Protein AF-A0A7G5XCV1-F1 (afdb_monomer)

Secondary structure (DSSP, 8-state):
-HHHHHHHHHHHHHHHHHT-GGGGGGTB-HHHHHHHHHHHHHHHHTT---TTEEEEEEEEEEEEEE---TTPPPEEEEEEEEEEEETT-----TTTTEEEEEEEEEEETTEEEEEEEE-

Solvent-accessible surface area (backbone atoms only — not comparable to full-atom values): 6673 Å² total; per-residue (Å²): 108,71,68,56,51,53,52,49,51,45,52,50,54,41,21,53,26,57,70,50,56,78,77,42,71,86,44,32,35,73,70,30,48,57,51,51,49,54,50,42,53,54,38,56,77,68,68,67,62,41,71,56,43,41,73,43,78,77,43,76,43,80,75,48,76,44,73,66,56,92,94,42,62,37,34,38,31,30,43,39,30,33,30,51,42,52,70,91,60,84,74,81,64,74,77,59,58,55,48,58,34,48,33,33,35,37,45,57,89,96,42,74,25,42,46,44,80,42,117

Radius of gyration: 14.82 Å; Cα contacts (8 Å, |Δi|>4): 199; chains: 1; bounding box: 38×34×37 Å

Foldseek 3Di:
DQVLVVVLVQVLVLCLLQVNLVVQPVAADPQASVVSNVVSVVCVVVVNRHNQKGWDWPDKAWPDWDPDDDPAFTKTKIKTKTAIDGHPDPDPPVPPGIDIWIWMWGDDPPDIHTYDIDD

Sequence (119 aa):
MIENSRILFYLVQKAMNTGKIESLKKHVTLSCYQELEKEMDSIKKKGLLNSNENPVITELAVISVCERKNNKPDMFKASIKGYLRKEGSTVLDNNQHRFSFNCSFVRQGDWWLLHEMKH

InterPro domains:
  IPR032710 NTF2-like domain superfamily [SSF54427] (6-117)

Structure (mmCIF, N/CA/C/O backbone):
data_AF-A0A7G5XCV1-F1
#
_entry.id   AF-A0A7G5XCV1-F1
#
loop_
_atom_site.group_PDB
_atom_site.id
_atom_site.type_symbol
_atom_site.label_atom_id
_atom_site.label_alt_id
_atom_site.label_comp_id
_atom_site.label_asym_id
_atom_site.label_entity_id
_atom_site.label_seq_id
_atom_site.pdbx_PDB_ins_code
_atom_site.Cartn_x
_atom_site.Cartn_y
_atom_site.Cartn_z
_atom_site.occupancy
_atom_site.B_iso_or_equiv
_atom_site.auth_seq_id
_atom_site.auth_comp_id
_atom_site.auth_asym_id
_atom_site.auth_atom_id
_atom_site.pdbx_PDB_model_num
ATOM 1 N N . MET A 1 1 ? 1.438 3.159 -14.352 1.00 78.25 1 MET A N 1
ATOM 2 C CA . MET A 1 1 ? 2.468 3.083 -13.290 1.00 78.25 1 MET A CA 1
ATOM 3 C C . MET A 1 1 ? 2.098 4.002 -12.131 1.00 78.25 1 MET A C 1
ATOM 5 O O . MET A 1 1 ? 1.635 3.473 -11.139 1.00 78.25 1 MET A O 1
ATOM 9 N N . ILE A 1 2 ? 2.180 5.333 -12.280 1.00 82.94 2 ILE A N 1
ATOM 10 C CA . ILE A 1 2 ? 1.887 6.315 -11.210 1.00 82.94 2 ILE A CA 1
ATOM 11 C C . ILE A 1 2 ? 0.484 6.167 -10.603 1.00 82.94 2 ILE A C 1
ATOM 13 O O . ILE A 1 2 ? 0.351 6.101 -9.384 1.00 82.94 2 ILE A O 1
ATOM 17 N N . GLU A 1 3 ? -0.552 6.072 -11.439 1.00 86.50 3 GLU A N 1
ATOM 18 C CA . GLU A 1 3 ? -1.926 5.962 -10.932 1.00 86.50 3 GLU A CA 1
ATOM 19 C C . GLU A 1 3 ? -2.152 4.640 -10.183 1.00 86.50 3 GLU A C 1
ATOM 21 O O . GLU A 1 3 ? -2.738 4.628 -9.106 1.00 86.50 3 GLU A O 1
ATOM 26 N N . ASN A 1 4 ? -1.564 3.535 -10.661 1.00 88.00 4 ASN A N 1
ATOM 27 C CA . ASN A 1 4 ? -1.585 2.267 -9.927 1.00 88.00 4 ASN A CA 1
ATOM 28 C C . ASN A 1 4 ? -0.885 2.393 -8.567 1.00 88.00 4 ASN A C 1
ATOM 30 O O . ASN A 1 4 ? -1.405 1.888 -7.581 1.00 88.00 4 ASN A O 1
ATOM 34 N N . SER A 1 5 ? 0.253 3.088 -8.483 1.00 87.69 5 SER A N 1
ATOM 35 C CA . SER A 1 5 ? 0.949 3.332 -7.210 1.00 87.69 5 SER A CA 1
ATOM 36 C C . SER A 1 5 ? 0.080 4.103 -6.223 1.00 87.69 5 SER A C 1
ATOM 38 O O . SER A 1 5 ? 0.046 3.771 -5.041 1.00 87.69 5 SER A O 1
ATOM 40 N N . ARG A 1 6 ? -0.640 5.116 -6.719 1.00 92.19 6 ARG A N 1
ATOM 41 C CA . ARG A 1 6 ? -1.580 5.915 -5.932 1.00 92.19 6 ARG A CA 1
ATOM 42 C C . ARG A 1 6 ? -2.706 5.045 -5.372 1.00 92.19 6 ARG A C 1
ATOM 44 O O . ARG A 1 6 ? -2.979 5.109 -4.177 1.00 92.19 6 ARG A O 1
ATOM 51 N N . ILE A 1 7 ? -3.307 4.205 -6.216 1.00 92.81 7 ILE A N 1
ATOM 52 C CA . ILE A 1 7 ? -4.370 3.269 -5.825 1.00 92.81 7 ILE A CA 1
ATOM 53 C C . ILE A 1 7 ? -3.853 2.253 -4.800 1.00 92.81 7 ILE A C 1
ATOM 55 O O . ILE A 1 7 ? -4.489 2.051 -3.770 1.00 92.81 7 ILE A O 1
ATOM 59 N N . LEU A 1 8 ? -2.691 1.639 -5.042 1.00 93.88 8 LEU A N 1
ATOM 60 C CA . LEU A 1 8 ? -2.095 0.659 -4.128 1.00 93.88 8 LEU A CA 1
ATOM 61 C C . LEU A 1 8 ? -1.808 1.273 -2.757 1.00 93.88 8 LEU A C 1
ATOM 63 O O . LEU A 1 8 ? -2.195 0.699 -1.743 1.00 93.88 8 LEU A O 1
ATOM 67 N N . PHE A 1 9 ? -1.187 2.454 -2.723 1.00 93.31 9 PHE A N 1
ATOM 68 C CA . PHE A 1 9 ? -0.926 3.165 -1.475 1.00 93.31 9 PHE A CA 1
ATOM 69 C C . PHE A 1 9 ? -2.229 3.500 -0.736 1.00 93.31 9 PHE A C 1
ATOM 71 O O . PHE A 1 9 ? -2.339 3.251 0.463 1.00 93.31 9 PHE A O 1
ATOM 78 N N . TYR A 1 10 ? -3.242 4.007 -1.450 1.00 93.31 10 TYR A N 1
ATOM 79 C CA . TYR A 1 10 ? -4.558 4.285 -0.872 1.00 93.31 10 TYR A CA 1
ATOM 80 C C . TYR A 1 10 ? -5.177 3.031 -0.238 1.00 93.31 10 TYR A C 1
ATOM 82 O O . TYR A 1 10 ? -5.621 3.081 0.910 1.00 93.31 10 TYR A O 1
ATOM 90 N N . LEU A 1 11 ? -5.178 1.902 -0.957 1.00 93.38 11 LEU A N 1
ATOM 91 C CA . LEU A 1 11 ? -5.725 0.632 -0.472 1.00 93.38 11 LEU A CA 1
ATOM 92 C C . LEU A 1 11 ? -5.000 0.155 0.787 1.00 93.38 11 LEU A C 1
ATOM 94 O O . LEU A 1 11 ? -5.656 -0.221 1.757 1.00 93.38 11 LEU A O 1
ATOM 98 N N . VAL A 1 12 ? -3.665 0.213 0.786 1.00 93.38 12 VAL A N 1
ATOM 99 C CA . VAL A 1 12 ? -2.831 -0.167 1.934 1.00 93.38 12 VAL A CA 1
ATOM 100 C C . VAL A 1 12 ? -3.162 0.699 3.140 1.00 93.38 12 VAL A C 1
ATOM 102 O O . VAL A 1 12 ? -3.549 0.174 4.182 1.00 93.38 12 VAL A O 1
ATOM 105 N N . GLN A 1 13 ? -3.113 2.022 2.996 1.00 91.31 13 GLN A N 1
ATOM 106 C CA . GLN A 1 13 ? -3.356 2.927 4.113 1.00 91.31 13 GLN A CA 1
ATOM 107 C C . GLN A 1 13 ? -4.801 2.834 4.632 1.00 91.31 13 GLN A C 1
ATOM 109 O O . GLN A 1 13 ? -5.030 2.864 5.842 1.00 91.31 13 GLN A O 1
ATOM 114 N N . LYS A 1 14 ? -5.793 2.645 3.751 1.00 90.50 14 LYS A N 1
ATOM 115 C CA . LYS A 1 14 ? -7.187 2.434 4.169 1.00 90.50 14 LYS A CA 1
ATOM 116 C C . LYS A 1 14 ? -7.363 1.112 4.920 1.00 90.50 14 LYS A C 1
ATOM 118 O O . LYS A 1 14 ? -8.074 1.072 5.927 1.00 90.50 14 LYS A O 1
ATOM 123 N N . ALA A 1 15 ? -6.723 0.038 4.465 1.00 91.00 15 ALA A N 1
ATOM 124 C CA . ALA A 1 15 ? -6.752 -1.253 5.147 1.00 91.00 15 ALA A CA 1
ATOM 125 C C . ALA A 1 15 ? -6.080 -1.182 6.527 1.00 91.00 15 ALA A C 1
ATOM 127 O O . ALA A 1 15 ? -6.641 -1.704 7.489 1.00 91.00 15 ALA A O 1
ATOM 128 N N . MET A 1 16 ? -4.956 -0.467 6.647 1.00 89.12 16 MET A N 1
ATOM 129 C CA . MET A 1 16 ? -4.282 -0.211 7.926 1.00 89.12 16 MET A CA 1
ATOM 130 C C . MET A 1 16 ? -5.186 0.563 8.895 1.00 89.12 16 MET A C 1
ATOM 132 O O . MET A 1 16 ? -5.379 0.134 10.029 1.00 89.12 16 MET A O 1
ATOM 136 N N . ASN A 1 17 ? -5.829 1.640 8.430 1.00 86.19 17 ASN A N 1
ATOM 137 C CA . ASN A 1 17 ? -6.732 2.456 9.251 1.00 86.19 17 ASN A CA 1
ATOM 138 C C . ASN A 1 17 ? -7.991 1.695 9.711 1.00 8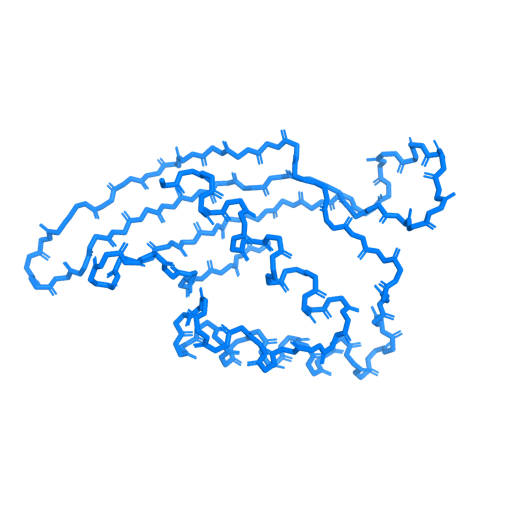6.19 17 ASN A C 1
ATOM 140 O O . ASN A 1 17 ? -8.522 1.959 10.788 1.00 86.19 17 ASN A O 1
ATOM 144 N N . THR A 1 18 ? -8.484 0.758 8.895 1.00 86.25 18 THR A N 1
ATOM 145 C CA . THR A 1 18 ? -9.704 -0.025 9.176 1.00 86.25 18 THR A CA 1
ATOM 146 C C . THR A 1 18 ? -9.431 -1.391 9.811 1.00 86.25 18 THR A C 1
ATOM 148 O O . THR A 1 18 ? -10.375 -2.093 10.168 1.00 86.25 18 THR A O 1
ATOM 151 N N . GLY A 1 19 ? -8.163 -1.792 9.943 1.00 86.06 19 GLY A N 1
ATOM 152 C CA . GLY A 1 19 ? -7.760 -3.097 10.472 1.00 86.06 19 GLY A CA 1
ATOM 153 C C . GLY A 1 19 ? -8.042 -4.291 9.547 1.00 86.06 19 GLY A C 1
ATOM 154 O O . GLY A 1 19 ? -7.971 -5.433 10.007 1.00 86.06 19 GLY A O 1
ATOM 155 N N . LYS A 1 20 ? -8.362 -4.051 8.267 1.00 88.81 20 LYS A N 1
ATOM 156 C CA . LYS A 1 20 ? -8.742 -5.065 7.263 1.00 88.81 20 LYS A CA 1
ATOM 157 C C . LYS A 1 20 ? -7.562 -5.457 6.367 1.00 88.81 20 LYS A C 1
ATOM 159 O O . LYS A 1 20 ? -7.640 -5.352 5.148 1.00 88.81 20 LYS A O 1
ATOM 164 N N . ILE A 1 21 ? -6.448 -5.888 6.956 1.00 89.69 21 ILE A N 1
ATOM 165 C CA . ILE A 1 21 ? -5.205 -6.127 6.201 1.00 89.69 21 ILE A CA 1
ATOM 166 C C . ILE A 1 21 ? -5.300 -7.268 5.182 1.00 89.69 21 ILE A C 1
ATOM 168 O O . ILE A 1 21 ? -4.607 -7.254 4.170 1.00 89.69 21 ILE A O 1
ATOM 172 N N . GLU A 1 22 ? -6.168 -8.251 5.417 1.00 90.00 22 GLU A N 1
ATOM 173 C CA . GLU A 1 22 ? -6.265 -9.476 4.614 1.00 90.00 22 GLU A CA 1
ATOM 174 C C . GLU A 1 22 ? -6.537 -9.188 3.131 1.00 90.00 22 GLU A C 1
ATOM 176 O O . GLU A 1 22 ? -6.066 -9.924 2.259 1.00 90.00 22 GLU A O 1
ATOM 181 N N . SER A 1 23 ? -7.226 -8.079 2.827 1.00 88.56 23 SER A N 1
ATOM 182 C CA . SER A 1 23 ? -7.484 -7.639 1.454 1.00 88.56 23 SER A CA 1
ATOM 183 C C . SER A 1 23 ? -6.214 -7.246 0.693 1.00 88.56 23 SER A C 1
ATOM 185 O O . SER A 1 23 ? -6.227 -7.219 -0.535 1.00 88.56 23 SER A O 1
ATOM 187 N N . LEU A 1 24 ? -5.104 -6.966 1.383 1.00 92.56 24 LEU A N 1
ATOM 188 C CA . LEU A 1 24 ? -3.851 -6.511 0.776 1.00 92.56 24 LEU A CA 1
ATOM 189 C C . LEU A 1 24 ? -2.994 -7.633 0.192 1.00 92.56 24 LEU A C 1
ATOM 191 O O . LEU A 1 24 ? -2.091 -7.335 -0.586 1.00 92.56 24 LEU A O 1
ATOM 195 N N . LYS A 1 25 ? -3.278 -8.910 0.487 1.00 91.06 25 LYS A N 1
ATOM 196 C CA . LYS A 1 25 ? -2.461 -10.056 0.026 1.00 91.06 25 LYS A CA 1
ATOM 197 C C . LYS A 1 25 ? -2.243 -10.102 -1.493 1.00 91.06 25 LYS A C 1
ATOM 199 O O . LYS A 1 25 ? -1.270 -10.689 -1.947 1.00 91.06 25 LYS A O 1
ATOM 204 N N . LYS A 1 26 ? -3.144 -9.498 -2.278 1.00 90.62 26 LYS A N 1
ATOM 205 C CA . LYS A 1 26 ? -3.062 -9.421 -3.751 1.00 90.62 26 LYS A CA 1
ATOM 206 C C . LYS A 1 26 ? -2.367 -8.159 -4.279 1.00 90.62 26 LYS A C 1
ATOM 208 O O . LYS A 1 26 ? -2.158 -8.045 -5.481 1.00 90.62 26 LYS A O 1
ATOM 213 N N . HIS A 1 27 ? -2.062 -7.201 -3.409 1.00 93.56 27 HIS A N 1
ATOM 214 C CA . HIS A 1 27 ? -1.611 -5.851 -3.761 1.00 93.56 27 HIS A CA 1
ATOM 215 C C . HIS A 1 27 ? -0.185 -5.549 -3.291 1.00 93.56 27 HIS A C 1
ATOM 217 O O . HIS A 1 27 ? 0.430 -4.582 -3.744 1.00 93.56 27 HIS A O 1
ATOM 223 N N . VAL A 1 28 ? 0.352 -6.377 -2.397 1.00 95.06 28 VAL A N 1
ATOM 224 C CA . VAL A 1 28 ? 1.679 -6.204 -1.807 1.00 95.06 28 VAL A CA 1
ATOM 225 C C . VAL A 1 28 ? 2.475 -7.504 -1.913 1.00 95.06 28 VAL A C 1
ATOM 227 O O . VAL A 1 28 ? 1.899 -8.586 -2.041 1.00 95.06 28 VAL A O 1
ATOM 230 N N . THR A 1 29 ? 3.803 -7.428 -1.865 1.00 95.19 29 THR A N 1
ATOM 231 C CA . THR A 1 29 ? 4.637 -8.636 -1.786 1.00 95.19 29 THR A CA 1
ATOM 232 C C . THR A 1 29 ? 4.473 -9.323 -0.434 1.00 95.19 29 THR A C 1
ATOM 234 O O . THR A 1 29 ? 4.149 -8.679 0.560 1.00 95.19 29 THR A O 1
ATOM 237 N N . LEU A 1 30 ? 4.761 -10.627 -0.364 1.00 94.25 30 LEU A N 1
ATOM 238 C CA . LEU A 1 30 ? 4.660 -11.389 0.888 1.00 94.25 30 LEU A CA 1
ATOM 239 C C . LEU A 1 30 ? 5.467 -10.754 2.034 1.00 94.25 30 LEU A C 1
ATOM 241 O O . LEU A 1 30 ? 4.964 -10.649 3.148 1.00 94.25 30 LEU A O 1
ATOM 245 N N . SER A 1 31 ? 6.687 -10.291 1.746 1.00 93.31 31 SER A N 1
ATOM 246 C CA . SER A 1 31 ? 7.535 -9.588 2.716 1.00 93.31 31 SER A CA 1
ATOM 247 C C . SER A 1 31 ? 6.868 -8.318 3.254 1.00 93.31 31 SER A C 1
ATOM 249 O O . SER A 1 31 ? 6.776 -8.139 4.463 1.00 93.31 31 SER A O 1
ATOM 251 N N . CYS A 1 32 ? 6.332 -7.481 2.361 1.00 94.88 32 CYS A N 1
ATOM 252 C CA . CYS A 1 32 ? 5.642 -6.246 2.719 1.00 94.88 32 CYS A CA 1
ATOM 253 C C . CYS A 1 32 ? 4.382 -6.534 3.540 1.00 94.88 32 CYS A C 1
ATOM 255 O O . CYS A 1 32 ? 4.133 -5.877 4.544 1.00 94.88 32 CYS A O 1
ATOM 257 N N . TYR A 1 33 ? 3.614 -7.558 3.156 1.00 95.50 33 TYR A N 1
ATOM 258 C CA . TYR A 1 33 ? 2.428 -7.981 3.898 1.00 95.50 33 TYR A CA 1
ATOM 259 C C . TYR A 1 33 ? 2.767 -8.325 5.354 1.00 95.50 33 TYR A C 1
ATOM 261 O O . TYR A 1 33 ? 2.091 -7.861 6.264 1.00 95.50 33 TYR A O 1
ATOM 269 N N . GLN A 1 34 ? 3.828 -9.104 5.578 1.00 94.69 34 GLN A N 1
ATOM 270 C CA . GLN A 1 34 ? 4.255 -9.508 6.921 1.00 94.69 34 GLN A CA 1
ATOM 271 C C . GLN A 1 34 ? 4.714 -8.322 7.779 1.00 94.69 34 GLN A C 1
ATOM 273 O O . GLN A 1 34 ? 4.517 -8.324 8.994 1.00 94.69 34 GLN A O 1
ATOM 278 N N . GLU A 1 35 ? 5.342 -7.313 7.174 1.00 93.75 35 GLU A N 1
ATOM 279 C CA . GLU A 1 35 ? 5.724 -6.081 7.873 1.00 93.75 35 GLU A CA 1
ATOM 280 C C . GLU A 1 35 ? 4.499 -5.246 8.248 1.00 93.75 35 GLU A C 1
ATOM 282 O O . GLU A 1 35 ? 4.350 -4.867 9.411 1.00 93.75 35 GLU A O 1
ATOM 287 N N . LEU A 1 36 ? 3.583 -5.044 7.298 1.00 93.19 36 LEU A N 1
ATOM 288 C CA . LEU A 1 36 ? 2.325 -4.335 7.528 1.00 93.19 36 LEU A CA 1
ATOM 289 C C . LEU A 1 36 ? 1.464 -5.037 8.589 1.00 93.19 36 LEU A C 1
ATOM 291 O O . LEU A 1 36 ? 0.811 -4.373 9.387 1.00 93.19 36 LEU A O 1
ATOM 295 N N . GLU A 1 37 ? 1.477 -6.371 8.641 1.00 93.81 37 GLU A N 1
ATOM 296 C CA . GLU A 1 37 ? 0.744 -7.152 9.645 1.00 93.81 37 GLU A CA 1
ATOM 297 C C . GLU A 1 37 ? 1.267 -6.878 11.058 1.00 93.81 37 GLU A C 1
ATOM 299 O O . GLU A 1 37 ? 0.487 -6.566 11.960 1.00 93.81 37 GLU A O 1
ATOM 304 N N . LYS A 1 38 ? 2.594 -6.862 11.233 1.00 92.62 38 LYS A N 1
ATOM 305 C CA . LYS A 1 38 ? 3.232 -6.496 12.508 1.00 92.62 38 LYS A CA 1
ATOM 306 C C . LYS A 1 38 ? 2.931 -5.054 12.910 1.00 92.62 38 LYS A C 1
ATOM 308 O O . LYS A 1 38 ? 2.688 -4.774 14.086 1.00 92.62 38 LYS A O 1
ATOM 313 N N . GLU A 1 39 ? 2.964 -4.131 11.952 1.00 90.81 39 GLU A N 1
ATOM 314 C CA . GLU A 1 39 ? 2.650 -2.726 12.201 1.00 90.81 39 GLU A CA 1
ATOM 315 C C . GLU A 1 39 ? 1.179 -2.551 12.602 1.00 90.81 39 GLU A C 1
ATOM 317 O O . GLU A 1 39 ? 0.881 -1.892 13.600 1.00 90.81 39 GLU A O 1
ATOM 322 N N . MET A 1 40 ? 0.258 -3.216 11.902 1.00 90.38 40 MET A N 1
ATOM 323 C CA . MET A 1 40 ? -1.165 -3.193 12.225 1.00 90.38 40 MET A CA 1
ATOM 324 C C . MET A 1 40 ? -1.433 -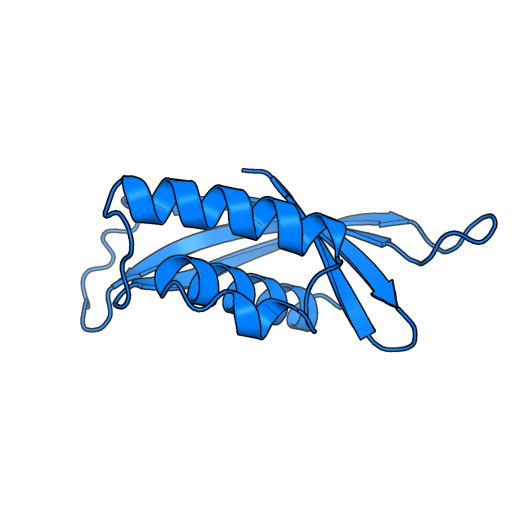3.759 13.621 1.00 90.38 40 MET A C 1
ATOM 326 O O . MET A 1 40 ? -2.234 -3.191 14.362 1.00 90.38 40 MET A O 1
ATOM 330 N N . ASP A 1 41 ? -0.761 -4.838 14.019 1.00 90.62 41 ASP A N 1
ATOM 331 C CA . ASP A 1 41 ? -0.893 -5.389 15.369 1.00 90.62 41 ASP A CA 1
ATOM 332 C C . ASP A 1 41 ? -0.422 -4.400 16.444 1.00 90.62 41 ASP A C 1
ATOM 334 O O . ASP A 1 41 ? -1.041 -4.288 17.506 1.00 90.62 41 ASP A O 1
ATOM 338 N N . SER A 1 42 ? 0.635 -3.632 16.167 1.00 89.25 42 SER A N 1
ATOM 339 C CA . SER A 1 42 ? 1.091 -2.542 17.039 1.00 89.25 42 SER A CA 1
ATOM 340 C C . SER A 1 42 ? 0.045 -1.425 17.148 1.00 89.25 42 SER A C 1
ATOM 342 O O . SER A 1 42 ? -0.264 -0.971 18.252 1.00 89.25 42 SER A O 1
ATOM 344 N N . ILE A 1 43 ? -0.562 -1.022 16.026 1.00 86.50 43 ILE A N 1
ATOM 345 C CA . ILE A 1 43 ? -1.633 -0.012 15.979 1.00 86.50 43 ILE A CA 1
ATOM 346 C C . ILE A 1 43 ? -2.874 -0.496 16.745 1.00 86.50 43 ILE A C 1
ATOM 348 O O . ILE A 1 43 ? -3.427 0.249 17.558 1.00 86.50 43 ILE A O 1
ATOM 352 N N . LYS A 1 44 ? -3.275 -1.760 16.546 1.00 86.31 44 LYS A N 1
ATOM 353 C CA . LYS A 1 44 ? -4.388 -2.415 17.251 1.00 86.31 44 LYS A CA 1
ATOM 354 C C . LYS A 1 44 ? -4.176 -2.415 18.761 1.00 86.31 44 LYS A C 1
ATOM 356 O O . LYS A 1 44 ? -5.066 -1.999 19.495 1.00 86.31 44 LYS A O 1
ATOM 361 N N . LYS A 1 45 ? -2.987 -2.812 19.229 1.00 89.00 45 LYS A N 1
ATOM 362 C CA . LYS A 1 45 ? -2.640 -2.819 20.663 1.00 89.00 45 LYS A CA 1
ATOM 363 C C . LYS A 1 45 ? -2.685 -1.429 21.298 1.00 89.00 45 LYS A C 1
ATOM 365 O O . LYS A 1 45 ? -2.979 -1.319 22.482 1.00 89.00 45 LYS A O 1
ATOM 370 N N . LYS A 1 46 ? -2.409 -0.378 20.523 1.00 86.75 46 LYS A N 1
ATOM 371 C CA . LYS A 1 46 ? -2.487 1.019 20.974 1.00 86.75 46 LYS A CA 1
ATOM 372 C C . LYS A 1 46 ? -3.897 1.617 20.880 1.00 86.75 46 LYS A C 1
ATOM 374 O O . LYS A 1 46 ? -4.082 2.753 21.297 1.00 86.75 46 LYS A O 1
ATOM 379 N N . GLY A 1 47 ? -4.873 0.893 20.321 1.00 80.56 47 GLY A N 1
ATOM 380 C CA . GLY A 1 47 ? -6.233 1.399 20.114 1.00 80.56 47 GLY A CA 1
ATOM 381 C C . GLY A 1 47 ? -6.320 2.544 19.098 1.00 80.56 47 GLY A C 1
ATOM 382 O O . GLY A 1 47 ? -7.246 3.342 19.163 1.00 80.56 47 GLY A O 1
ATOM 383 N N . LEU A 1 48 ? -5.359 2.645 18.172 1.00 78.75 48 LEU A N 1
ATOM 384 C CA . LEU A 1 48 ? -5.222 3.771 17.233 1.00 78.75 48 LEU A CA 1
ATOM 385 C C . LEU A 1 48 ? -5.885 3.518 15.866 1.00 78.75 48 LEU A C 1
ATOM 387 O O . LEU A 1 48 ? -5.557 4.181 14.884 1.00 78.75 48 LEU A O 1
ATOM 391 N N . LEU A 1 49 ? -6.791 2.542 15.770 1.00 81.50 49 LEU A N 1
ATOM 392 C CA . LEU A 1 49 ? -7.536 2.304 14.534 1.00 81.50 49 LEU A CA 1
ATOM 393 C C . LEU A 1 49 ? -8.606 3.385 14.343 1.00 81.50 49 LEU A C 1
ATOM 395 O O . LEU A 1 49 ? -9.504 3.521 15.170 1.00 81.50 49 LEU A O 1
ATOM 399 N N . ASN A 1 50 ? -8.546 4.094 13.216 1.00 76.19 50 ASN A N 1
ATOM 400 C CA . ASN A 1 50 ? -9.508 5.129 12.843 1.00 76.19 50 ASN A CA 1
ATOM 401 C C . ASN A 1 50 ? -10.196 4.775 11.520 1.00 76.19 50 ASN A C 1
ATOM 403 O O . ASN A 1 50 ? -9.742 5.142 10.435 1.00 76.19 50 ASN A O 1
ATOM 407 N N . SER A 1 51 ? -11.352 4.112 11.596 1.00 77.00 51 SER A N 1
ATOM 408 C CA . SER A 1 51 ? -12.141 3.736 10.411 1.00 77.00 51 SER A CA 1
ATOM 409 C C . SER A 1 51 ? -12.629 4.932 9.586 1.00 77.00 51 SER A C 1
ATOM 411 O O . SER A 1 51 ? -12.826 4.807 8.374 1.00 77.00 51 SER A O 1
ATOM 413 N N . ASN A 1 52 ? -12.784 6.085 10.239 1.00 81.12 52 ASN A N 1
ATOM 414 C CA . ASN A 1 52 ? -13.379 7.290 9.664 1.00 81.12 52 ASN A CA 1
ATOM 415 C C . ASN A 1 52 ? -12.337 8.188 8.985 1.00 81.12 52 ASN A C 1
ATOM 417 O O . ASN A 1 52 ? -12.662 9.296 8.582 1.00 81.12 52 ASN A O 1
ATOM 421 N N . GLU A 1 53 ? -11.083 7.746 8.871 1.00 84.00 53 GLU A N 1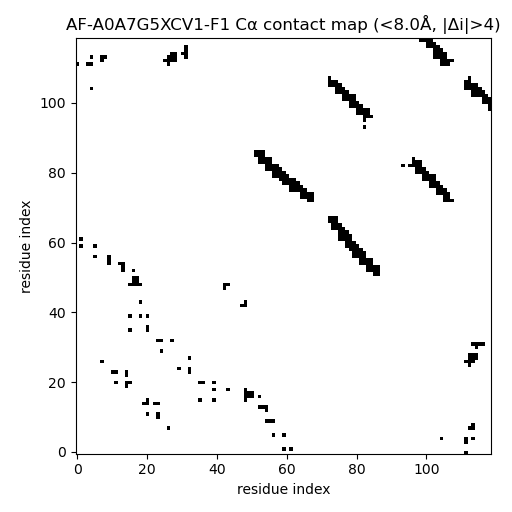
ATOM 422 C CA . GLU A 1 53 ? -10.017 8.486 8.199 1.00 84.00 53 GLU A CA 1
ATOM 423 C C . GLU A 1 53 ? -9.711 7.889 6.822 1.00 84.00 53 GLU A C 1
ATOM 425 O O . GLU A 1 53 ? -9.608 6.671 6.639 1.00 84.00 53 GLU A O 1
ATOM 430 N N . ASN A 1 54 ? -9.559 8.771 5.836 1.00 86.88 54 ASN A N 1
ATOM 431 C CA . ASN A 1 54 ? -9.247 8.439 4.455 1.00 86.88 54 ASN A CA 1
ATOM 432 C C . ASN A 1 54 ? -7.950 9.136 4.032 1.00 86.88 54 ASN A C 1
ATOM 434 O O . ASN A 1 54 ? -7.831 10.347 4.220 1.00 86.88 54 ASN A O 1
ATOM 438 N N . PRO A 1 55 ? -6.985 8.420 3.439 1.00 89.56 55 PRO A N 1
ATOM 439 C CA . PRO A 1 55 ? -5.773 9.043 2.934 1.00 89.56 55 PRO A CA 1
ATOM 440 C C . PRO A 1 55 ? -6.079 9.888 1.695 1.00 89.56 55 PRO A C 1
ATOM 442 O O . PRO A 1 55 ? -6.683 9.416 0.732 1.00 89.56 55 PRO A O 1
ATOM 445 N N . VAL A 1 56 ? -5.622 11.135 1.713 1.00 89.81 56 VAL A N 1
ATOM 446 C CA . VAL A 1 56 ? -5.645 12.052 0.575 1.00 89.81 56 VAL A CA 1
ATOM 447 C C . VAL A 1 56 ? -4.208 12.281 0.135 1.00 89.81 56 VAL A C 1
ATOM 449 O O . VAL A 1 56 ? -3.401 12.833 0.879 1.00 89.81 56 VAL A O 1
ATOM 452 N N . ILE A 1 57 ? -3.882 11.838 -1.076 1.00 91.81 57 ILE A N 1
ATOM 453 C CA . ILE A 1 57 ? -2.535 11.943 -1.645 1.00 91.81 57 ILE A CA 1
ATOM 454 C C . ILE A 1 57 ? -2.430 13.276 -2.383 1.00 91.81 57 ILE A C 1
ATOM 456 O O . ILE A 1 57 ? -3.143 13.500 -3.359 1.00 91.81 57 ILE A O 1
ATOM 460 N N . THR A 1 58 ? -1.540 14.153 -1.927 1.00 92.00 58 THR A N 1
ATOM 461 C CA . THR A 1 58 ? -1.318 15.479 -2.525 1.00 92.00 58 THR A CA 1
ATOM 462 C C . THR A 1 58 ? -0.133 15.494 -3.479 1.00 92.00 58 THR A C 1
ATOM 464 O O . THR A 1 58 ? -0.130 16.252 -4.441 1.00 92.00 58 THR A O 1
ATOM 467 N N . GLU A 1 59 ? 0.873 14.655 -3.230 1.00 93.50 59 GLU A N 1
ATOM 468 C CA . GLU A 1 59 ? 2.088 14.583 -4.038 1.00 93.50 59 GLU A CA 1
ATOM 469 C C . GLU A 1 59 ? 2.470 13.121 -4.260 1.00 93.50 59 GLU A C 1
ATOM 471 O O . GLU A 1 59 ? 2.436 12.311 -3.332 1.00 93.50 59 GLU A O 1
ATOM 476 N N . LEU A 1 60 ? 2.836 12.790 -5.496 1.00 93.88 60 LEU A N 1
ATOM 477 C CA . LEU A 1 60 ? 3.431 11.508 -5.848 1.00 93.88 60 LEU A CA 1
ATOM 478 C C . LEU A 1 60 ? 4.516 11.755 -6.892 1.00 93.88 60 LEU A C 1
ATOM 480 O O . LEU A 1 60 ? 4.214 12.188 -8.003 1.00 93.88 60 LEU A O 1
ATOM 484 N N . ALA A 1 61 ? 5.762 11.458 -6.537 1.00 94.25 61 ALA A N 1
ATOM 485 C CA . ALA A 1 61 ? 6.916 11.624 -7.411 1.00 94.25 61 ALA A CA 1
ATOM 486 C C . ALA A 1 61 ? 7.690 10.309 -7.526 1.00 94.25 61 ALA A C 1
ATOM 488 O O . ALA A 1 61 ? 8.057 9.714 -6.515 1.00 94.25 61 ALA A O 1
ATOM 489 N N . VAL A 1 62 ? 7.960 9.850 -8.751 1.00 93.31 62 VAL A N 1
ATOM 490 C CA . VAL A 1 62 ? 8.864 8.713 -8.984 1.00 93.31 62 VAL A CA 1
ATOM 491 C C . VAL A 1 62 ? 10.299 9.205 -8.806 1.00 93.31 62 VAL A C 1
ATOM 493 O O . VAL A 1 62 ? 10.729 10.117 -9.501 1.00 93.31 62 VAL A O 1
ATOM 496 N N . ILE A 1 63 ? 11.027 8.608 -7.864 1.00 93.69 63 ILE A N 1
ATOM 497 C CA . ILE A 1 63 ? 12.385 9.021 -7.478 1.00 93.69 63 ILE A CA 1
ATOM 498 C C . ILE A 1 63 ? 13.437 8.262 -8.291 1.00 93.69 63 ILE A C 1
ATOM 500 O O . ILE A 1 63 ? 14.470 8.808 -8.660 1.00 93.69 63 ILE A O 1
ATOM 504 N N . SER A 1 64 ? 13.195 6.978 -8.551 1.00 92.81 64 SER A N 1
ATOM 505 C CA . SER A 1 64 ? 14.135 6.129 -9.280 1.00 92.81 64 SER A CA 1
ATOM 506 C C . SER A 1 64 ? 13.408 4.973 -9.943 1.00 92.81 64 SER A C 1
ATOM 508 O O . SER A 1 64 ? 12.511 4.391 -9.331 1.00 92.81 64 SER A O 1
ATOM 510 N N . VAL A 1 65 ? 13.860 4.583 -11.130 1.00 91.81 65 VAL A N 1
ATOM 511 C CA . VAL A 1 65 ? 13.411 3.378 -11.831 1.00 91.81 65 VAL A CA 1
ATOM 512 C C . VAL A 1 65 ? 14.605 2.439 -11.974 1.00 91.81 65 VAL A C 1
ATOM 514 O O . VAL A 1 65 ? 15.704 2.859 -12.331 1.00 91.81 65 VAL A O 1
ATOM 517 N N . CYS A 1 66 ? 14.399 1.169 -11.657 1.00 88.38 66 CYS A N 1
ATOM 518 C CA . CYS A 1 66 ? 15.360 0.097 -11.849 1.00 88.38 66 CYS A CA 1
ATOM 519 C C . CYS A 1 66 ? 14.748 -0.906 -12.820 1.00 88.38 66 CYS A C 1
ATOM 521 O O . CYS A 1 66 ? 13.899 -1.715 -12.448 1.00 88.38 66 CYS A O 1
ATOM 523 N N . GLU A 1 67 ? 15.174 -0.825 -14.072 1.00 84.50 67 GLU A N 1
ATOM 524 C CA . GLU A 1 67 ? 14.756 -1.759 -15.111 1.00 84.50 67 GLU A CA 1
ATOM 525 C C . GLU A 1 67 ? 15.391 -3.136 -14.902 1.00 84.50 67 GLU A C 1
ATOM 527 O O . GLU A 1 67 ? 16.474 -3.267 -14.315 1.00 84.50 67 GLU A O 1
ATOM 532 N N . ARG A 1 68 ? 14.708 -4.165 -15.406 1.00 79.38 68 ARG A N 1
ATOM 533 C CA . ARG A 1 68 ? 15.118 -5.567 -15.355 1.00 79.38 68 ARG A CA 1
ATOM 534 C C . ARG A 1 68 ? 16.603 -5.756 -15.685 1.00 79.38 68 ARG A C 1
ATOM 536 O O . ARG A 1 68 ? 17.029 -5.574 -16.823 1.00 79.38 68 ARG A O 1
ATOM 543 N N . LYS A 1 69 ? 17.392 -6.215 -14.709 1.00 75.88 69 LYS A N 1
ATOM 544 C CA . LYS A 1 69 ? 18.768 -6.701 -14.916 1.00 75.88 69 LYS A CA 1
ATOM 545 C C . LYS A 1 69 ? 18.993 -7.993 -14.136 1.00 75.88 69 LYS A C 1
AT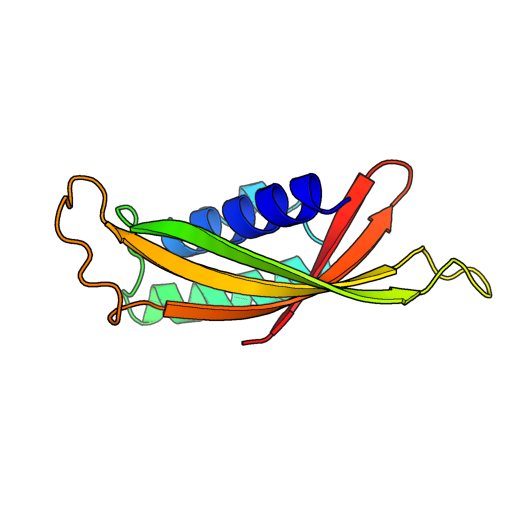OM 547 O O . LYS A 1 69 ? 18.595 -8.093 -12.978 1.00 75.88 69 LYS A O 1
ATOM 552 N N . ASN A 1 70 ? 19.651 -8.971 -14.762 1.00 73.25 70 ASN A N 1
ATOM 553 C CA . ASN A 1 70 ? 20.093 -10.226 -14.137 1.00 73.25 70 ASN A CA 1
ATOM 554 C C . ASN A 1 70 ? 18.981 -10.959 -13.356 1.00 73.25 70 ASN A C 1
ATOM 556 O O . ASN A 1 70 ? 19.089 -11.147 -12.146 1.00 73.25 70 ASN A O 1
ATOM 560 N N . ASN A 1 71 ? 17.893 -11.344 -14.036 1.00 77.44 71 ASN A N 1
ATOM 561 C CA . ASN A 1 71 ? 16.728 -12.049 -13.465 1.00 77.44 71 ASN A CA 1
ATOM 562 C C . ASN A 1 71 ? 15.942 -11.309 -12.365 1.00 77.44 71 ASN A C 1
ATOM 564 O O . ASN A 1 71 ? 14.973 -11.862 -11.845 1.00 77.44 71 ASN A O 1
ATOM 568 N N . LYS A 1 72 ? 16.278 -10.057 -12.034 1.00 82.25 72 LYS A N 1
ATOM 569 C CA . LYS A 1 72 ? 15.486 -9.244 -11.100 1.00 82.25 72 LYS A CA 1
ATOM 570 C C . LYS A 1 72 ? 14.301 -8.592 -11.818 1.00 82.25 72 LYS A C 1
ATOM 572 O O . LYS A 1 72 ? 14.481 -8.185 -12.961 1.00 82.25 72 LYS A O 1
ATOM 577 N N . PRO A 1 73 ? 13.110 -8.504 -11.201 1.00 88.06 73 PRO A N 1
ATOM 578 C CA . PRO A 1 73 ? 11.952 -7.816 -11.778 1.00 88.06 73 PRO A CA 1
ATOM 579 C C . PRO A 1 73 ? 12.178 -6.303 -11.910 1.00 88.06 73 PRO A C 1
ATOM 581 O O . PRO A 1 73 ? 13.0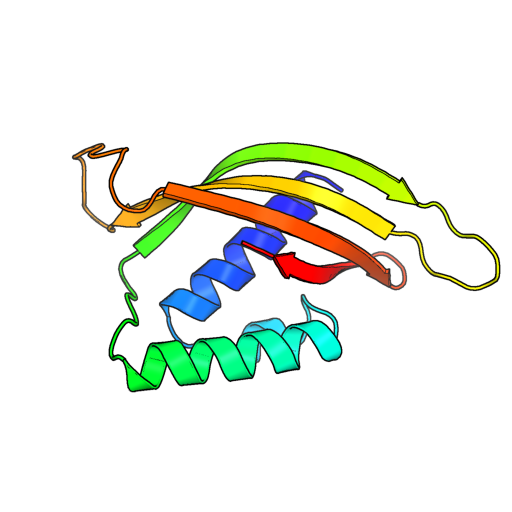47 -5.745 -11.240 1.00 88.06 73 PRO A O 1
ATOM 584 N N . ASP A 1 74 ? 11.365 -5.642 -12.741 1.00 91.62 74 ASP A N 1
ATOM 585 C CA . ASP A 1 74 ? 11.330 -4.176 -12.794 1.00 91.62 74 ASP A CA 1
ATOM 586 C C . ASP A 1 74 ? 10.895 -3.617 -11.438 1.00 91.62 74 ASP A C 1
ATOM 588 O O . ASP A 1 74 ? 9.964 -4.130 -10.806 1.00 91.62 74 ASP A O 1
ATOM 592 N N . MET A 1 75 ? 11.538 -2.537 -11.009 1.00 93.50 75 MET A N 1
ATOM 593 C CA . MET A 1 75 ? 11.209 -1.843 -9.773 1.00 93.50 75 MET A CA 1
ATOM 594 C C . MET A 1 75 ? 11.207 -0.335 -9.977 1.00 93.50 75 MET A C 1
ATOM 596 O O . MET A 1 75 ? 11.953 0.200 -10.792 1.00 93.50 75 MET A O 1
ATOM 600 N N . PHE A 1 76 ? 10.424 0.381 -9.182 1.00 94.44 76 PHE A N 1
ATOM 601 C CA . PHE A 1 76 ? 10.606 1.821 -9.025 1.00 94.44 76 PHE A CA 1
ATOM 602 C C . PHE A 1 76 ? 10.355 2.240 -7.580 1.00 94.44 76 PHE A C 1
ATOM 604 O O . PHE A 1 76 ? 9.689 1.544 -6.813 1.00 94.44 76 PHE A O 1
ATOM 611 N N . LYS A 1 77 ? 10.905 3.395 -7.212 1.00 94.81 77 LYS A N 1
ATOM 612 C CA . LYS A 1 77 ? 10.667 4.048 -5.925 1.00 94.81 77 LYS A CA 1
ATOM 613 C C . LYS A 1 77 ? 9.880 5.324 -6.145 1.00 94.81 77 LYS A C 1
ATOM 615 O O . LYS A 1 77 ? 10.149 6.050 -7.102 1.00 94.81 77 LYS A O 1
ATOM 620 N N . ALA A 1 78 ? 8.941 5.605 -5.255 1.00 95.56 78 ALA A N 1
ATOM 621 C CA . ALA A 1 78 ? 8.155 6.824 -5.275 1.00 95.56 78 ALA A CA 1
ATOM 622 C C . ALA A 1 78 ? 8.097 7.466 -3.888 1.00 95.56 78 ALA A C 1
ATOM 624 O O . ALA A 1 78 ? 7.997 6.765 -2.882 1.00 95.56 78 ALA A O 1
ATOM 625 N N . SER A 1 79 ? 8.131 8.794 -3.856 1.00 96.00 79 SER A N 1
ATOM 626 C CA . SER A 1 79 ? 7.786 9.589 -2.682 1.00 96.00 79 SER A CA 1
ATOM 627 C C . SER A 1 79 ? 6.305 9.928 -2.765 1.00 96.00 79 SER A C 1
ATOM 629 O O . SER A 1 79 ? 5.842 10.404 -3.804 1.00 96.00 79 SER A O 1
ATOM 631 N N . ILE A 1 80 ? 5.563 9.649 -1.699 1.00 95.69 80 ILE A N 1
ATOM 632 C CA . ILE A 1 80 ? 4.126 9.886 -1.598 1.00 95.69 80 ILE A CA 1
ATOM 633 C C . ILE A 1 80 ? 3.883 10.754 -0.374 1.00 95.69 80 ILE A C 1
ATOM 635 O O . ILE A 1 80 ? 4.211 10.357 0.741 1.00 95.69 80 ILE A O 1
ATOM 639 N N . LYS A 1 81 ? 3.279 11.925 -0.571 1.00 94.69 81 LYS A N 1
ATOM 640 C CA . LYS A 1 81 ? 2.894 12.822 0.523 1.00 94.69 81 LYS A CA 1
ATOM 641 C C . LYS A 1 81 ? 1.405 13.089 0.489 1.00 94.69 81 LYS A C 1
ATOM 643 O O . LYS A 1 81 ? 0.776 13.102 -0.574 1.00 94.69 81 LYS A O 1
ATOM 648 N N . GLY A 1 82 ? 0.847 13.332 1.661 1.00 92.62 82 GLY A N 1
ATOM 649 C CA . GLY A 1 82 ? -0.576 13.558 1.802 1.00 92.62 82 GLY A CA 1
ATOM 650 C C . GLY A 1 82 ? -0.978 13.824 3.236 1.00 92.62 82 GLY A C 1
ATOM 651 O O . GLY A 1 82 ? -0.158 14.216 4.067 1.00 92.62 82 GLY A O 1
ATOM 652 N N . TYR A 1 83 ? -2.257 13.624 3.511 1.00 89.50 83 TYR A N 1
ATOM 653 C CA . TYR A 1 83 ? -2.827 13.733 4.846 1.00 89.50 83 TYR A CA 1
ATOM 654 C C . TYR A 1 83 ? -4.008 12.780 5.018 1.00 89.50 83 TYR A C 1
ATOM 656 O O . TYR A 1 83 ? -4.620 12.348 4.039 1.00 89.50 83 TYR A O 1
ATOM 664 N N . LEU A 1 84 ? -4.336 12.437 6.261 1.00 87.38 84 LEU A N 1
ATOM 665 C CA . LEU A 1 84 ? -5.565 11.714 6.573 1.00 87.38 84 LEU A CA 1
ATOM 666 C C . LEU A 1 84 ? -6.717 12.705 6.750 1.00 87.38 84 LEU A C 1
ATOM 668 O O . LEU A 1 84 ? -6.637 13.641 7.540 1.00 87.38 84 LEU A O 1
ATOM 672 N N . ARG A 1 85 ? -7.805 12.491 6.014 1.00 85.25 85 ARG A N 1
ATOM 673 C CA . ARG A 1 85 ? -9.037 13.274 6.106 1.00 85.25 85 ARG A CA 1
ATOM 674 C C . ARG A 1 85 ? -10.107 12.485 6.847 1.00 85.25 85 ARG A C 1
ATOM 676 O O . ARG A 1 85 ? -10.435 11.373 6.433 1.00 85.25 85 ARG A O 1
ATOM 683 N N . LYS A 1 86 ? -10.701 13.079 7.883 1.00 83.62 86 LYS A N 1
ATOM 684 C CA . LYS A 1 86 ? -11.875 12.512 8.556 1.00 83.62 86 LYS A CA 1
ATOM 685 C C . LYS A 1 86 ? -13.125 12.632 7.681 1.00 83.62 86 LYS A C 1
ATOM 687 O O . LYS A 1 86 ? -13.371 13.646 7.031 1.00 83.62 86 LYS A O 1
ATOM 692 N N . GLU A 1 87 ? -13.917 11.576 7.651 1.00 78.44 87 GLU A N 1
ATOM 693 C CA . GLU A 1 87 ? -15.186 11.520 6.940 1.00 78.44 87 GLU A CA 1
ATOM 694 C C . GLU A 1 87 ? -16.185 12.500 7.574 1.00 78.44 87 GLU A C 1
ATOM 696 O O . GLU A 1 87 ? -16.290 12.593 8.795 1.00 78.44 87 GLU A O 1
ATOM 701 N N . GLY A 1 88 ? -16.861 13.299 6.745 1.00 72.75 88 GLY A N 1
ATOM 702 C CA . GLY A 1 88 ? -17.764 14.357 7.209 1.00 72.75 88 GLY A CA 1
ATOM 703 C C . GLY A 1 88 ? -17.083 15.651 7.677 1.00 72.75 88 GLY A C 1
ATOM 704 O O . GLY A 1 88 ? -17.787 16.622 7.948 1.00 72.75 88 GLY A O 1
ATOM 705 N N . SER A 1 89 ? -15.744 15.731 7.724 1.00 69.62 89 SER A N 1
ATOM 706 C CA . SER A 1 89 ? -15.065 16.994 8.033 1.00 69.62 89 SER A CA 1
ATOM 707 C C . SER A 1 89 ? -14.949 17.892 6.789 1.00 69.62 89 SER A C 1
ATOM 709 O O . SER A 1 89 ? -14.413 17.516 5.736 1.00 69.62 89 SER A O 1
ATOM 711 N N . THR A 1 90 ? -15.470 19.114 6.913 1.00 62.28 90 THR A N 1
ATOM 712 C CA . THR A 1 90 ? -15.251 20.242 5.988 1.00 62.28 90 THR A CA 1
ATOM 713 C C . THR A 1 90 ? -14.023 21.068 6.366 1.00 62.28 90 THR A C 1
ATOM 715 O O . THR A 1 90 ? -13.493 21.794 5.529 1.00 62.28 90 THR A O 1
ATOM 718 N N . VAL A 1 91 ? -13.547 20.941 7.608 1.00 55.97 91 VAL A N 1
ATOM 719 C CA . VAL A 1 91 ? -12.385 21.675 8.114 1.00 55.97 91 VAL A CA 1
ATOM 720 C C . VAL A 1 91 ? -11.100 21.042 7.572 1.00 55.97 91 VAL A C 1
ATOM 722 O O . VAL A 1 91 ? -10.752 19.911 7.915 1.00 55.97 91 VAL A O 1
ATOM 725 N N . LEU A 1 92 ? -10.412 21.794 6.709 1.00 56.72 92 LEU A N 1
ATOM 726 C CA . LEU A 1 92 ? -9.049 21.556 6.229 1.00 56.72 92 LEU A CA 1
ATOM 727 C C . LEU A 1 92 ? -8.047 21.936 7.330 1.00 56.72 92 LEU A C 1
ATOM 729 O O . LEU A 1 92 ? -7.264 22.868 7.153 1.00 56.72 92 LEU A O 1
ATOM 733 N N . ASP A 1 93 ? -8.065 21.266 8.484 1.00 54.47 93 ASP A N 1
ATOM 734 C CA . ASP A 1 93 ? -6.968 21.431 9.447 1.00 54.47 93 ASP A CA 1
ATOM 735 C C . ASP A 1 93 ? -5.743 20.643 8.940 1.00 54.47 93 ASP A C 1
ATOM 737 O O . ASP A 1 93 ? -5.381 19.575 9.426 1.00 54.47 93 ASP A O 1
ATOM 741 N N . ASN A 1 94 ? -5.169 21.142 7.839 1.00 55.31 94 ASN A N 1
ATOM 742 C CA . ASN A 1 94 ? -4.233 20.456 6.940 1.00 55.31 94 ASN A CA 1
ATOM 743 C C . ASN A 1 94 ? -2.875 20.107 7.571 1.00 55.31 94 ASN A C 1
ATOM 745 O O . ASN A 1 94 ? -2.032 19.509 6.899 1.00 55.31 94 ASN A O 1
ATOM 749 N N . ASN A 1 95 ? -2.620 20.515 8.817 1.00 57.00 95 ASN A N 1
ATOM 750 C CA . ASN A 1 95 ? -1.358 20.246 9.505 1.00 57.00 95 ASN A CA 1
ATOM 751 C C . ASN A 1 95 ? -1.422 19.063 10.469 1.00 57.00 95 ASN A C 1
ATOM 753 O O . ASN A 1 95 ? -0.382 18.458 10.728 1.00 57.00 95 ASN A O 1
ATOM 757 N N . GLN A 1 96 ? -2.604 18.688 10.957 1.00 62.78 96 GLN A N 1
ATOM 758 C CA . GLN A 1 96 ? -2.755 17.463 11.732 1.00 62.78 96 GLN A CA 1
ATOM 759 C C . GLN A 1 96 ? -2.910 16.292 10.751 1.00 62.78 96 GLN A C 1
ATOM 761 O O . GLN A 1 96 ? -3.662 16.373 9.785 1.00 62.78 96 GLN A O 1
ATOM 766 N N . HIS A 1 97 ? -2.170 15.204 10.975 1.00 77.94 97 HIS A N 1
ATOM 767 C CA . HIS A 1 97 ? -2.221 13.968 10.174 1.00 77.94 97 HIS A CA 1
ATOM 768 C C . HIS A 1 97 ? -1.591 14.007 8.770 1.00 77.94 97 HIS A C 1
ATOM 770 O O . HIS A 1 97 ? -1.966 13.203 7.910 1.00 77.94 97 HIS A O 1
ATOM 776 N N . ARG A 1 98 ? -0.617 14.891 8.518 1.00 87.94 98 ARG A N 1
ATOM 777 C CA . ARG A 1 98 ? 0.209 14.797 7.301 1.00 87.94 98 ARG A CA 1
ATOM 778 C C . ARG A 1 98 ? 1.096 13.557 7.349 1.00 87.94 98 ARG A C 1
ATOM 780 O O . ARG A 1 98 ? 1.622 13.212 8.402 1.00 87.94 98 ARG A O 1
ATOM 787 N N . PHE A 1 99 ? 1.297 12.933 6.196 1.00 90.12 99 PHE A N 1
ATOM 788 C CA . PHE A 1 99 ? 2.208 11.807 6.033 1.00 90.12 99 PHE A CA 1
ATOM 789 C C . PHE A 1 99 ? 3.147 12.022 4.849 1.00 90.12 99 PHE A C 1
ATOM 791 O O . PHE A 1 99 ? 2.825 12.723 3.883 1.00 90.12 99 PHE A O 1
ATOM 798 N N . SER A 1 100 ? 4.305 11.375 4.923 1.00 94.00 100 SER A N 1
ATOM 799 C CA . SER A 1 100 ? 5.283 11.295 3.847 1.00 94.00 100 SER A CA 1
ATOM 800 C C . SER A 1 100 ? 5.883 9.899 3.863 1.00 94.00 100 SER A C 1
ATOM 802 O O . SER A 1 100 ? 6.469 9.504 4.861 1.00 94.00 100 SER A O 1
ATOM 804 N N . PHE A 1 101 ? 5.748 9.170 2.763 1.00 94.50 101 PHE A N 1
ATOM 805 C CA . PHE A 1 101 ? 6.271 7.820 2.626 1.00 94.50 101 PHE A CA 1
ATOM 806 C C . PHE A 1 101 ? 7.170 7.699 1.408 1.00 94.50 101 PHE A C 1
ATOM 808 O O . PHE A 1 101 ? 6.868 8.209 0.329 1.00 94.50 101 PHE A O 1
ATOM 815 N N . ASN A 1 102 ? 8.239 6.933 1.565 1.00 95.50 102 ASN A N 1
ATOM 816 C CA . ASN A 1 102 ? 9.010 6.396 0.462 1.00 95.50 102 ASN A CA 1
ATOM 817 C C . ASN A 1 102 ? 8.574 4.952 0.235 1.00 95.50 102 ASN A C 1
ATOM 819 O O . ASN A 1 102 ? 8.752 4.086 1.089 1.00 95.50 102 ASN A O 1
ATOM 823 N N . CYS A 1 103 ? 7.986 4.709 -0.928 1.00 95.69 103 CYS A N 1
ATOM 824 C CA . CYS A 1 103 ? 7.466 3.410 -1.319 1.00 95.69 103 CYS A CA 1
ATOM 825 C C . CYS A 1 103 ? 8.340 2.812 -2.416 1.00 95.69 103 CYS A C 1
ATOM 827 O O . CYS A 1 103 ? 8.767 3.523 -3.330 1.00 95.69 103 CYS A O 1
ATOM 829 N N . SER A 1 104 ? 8.569 1.503 -2.365 1.00 94.94 104 SER A N 1
ATOM 830 C CA . SER A 1 104 ? 9.117 0.755 -3.494 1.00 94.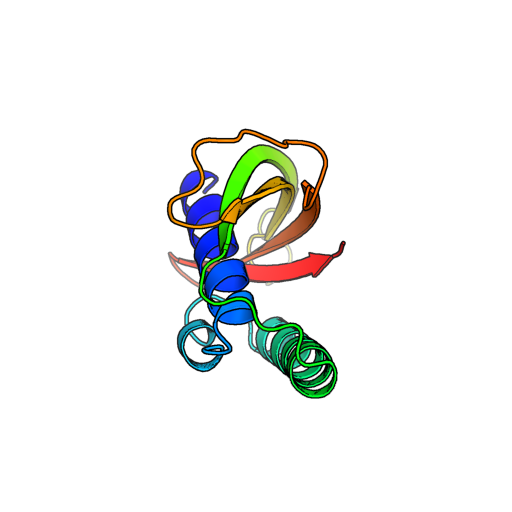94 104 SER A CA 1
ATOM 831 C C . SER A 1 104 ? 8.065 -0.186 -4.060 1.00 94.94 104 SER A C 1
ATOM 833 O O . SER A 1 104 ? 7.277 -0.781 -3.327 1.00 94.94 104 SER A O 1
ATOM 835 N N . PHE A 1 105 ? 8.045 -0.304 -5.380 1.00 95.06 105 PHE A N 1
ATOM 836 C CA . PHE A 1 105 ? 7.109 -1.142 -6.110 1.00 95.06 105 PHE A CA 1
ATOM 837 C C . PHE A 1 105 ? 7.885 -2.096 -7.000 1.00 95.06 105 PHE A C 1
ATOM 839 O O . PHE A 1 105 ? 8.915 -1.725 -7.566 1.00 95.06 105 PHE A O 1
ATOM 846 N N . VAL A 1 106 ? 7.365 -3.309 -7.138 1.00 94.62 106 VAL A N 1
ATOM 847 C CA . VAL A 1 106 ? 7.953 -4.363 -7.960 1.00 94.62 106 VAL A CA 1
ATOM 848 C C . VAL A 1 106 ? 6.935 -4.879 -8.963 1.00 94.62 106 VAL A C 1
ATOM 850 O O . VAL A 1 106 ? 5.746 -4.998 -8.659 1.00 94.62 106 VAL A O 1
ATOM 853 N N . ARG A 1 107 ? 7.397 -5.178 -10.173 1.00 91.88 107 ARG A N 1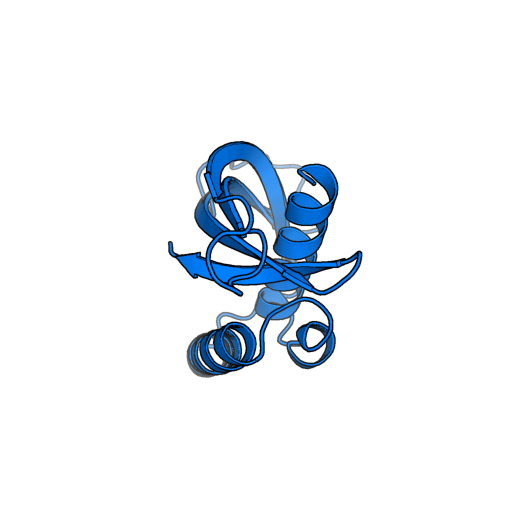
ATOM 854 C CA . ARG A 1 107 ? 6.562 -5.742 -11.227 1.00 91.88 107 ARG A CA 1
ATOM 855 C C . ARG A 1 107 ? 6.488 -7.262 -11.111 1.00 91.88 107 ARG A C 1
ATOM 857 O O . ARG A 1 107 ? 7.514 -7.938 -11.047 1.00 91.88 107 ARG A O 1
ATOM 864 N N . GLN A 1 108 ? 5.276 -7.803 -11.158 1.00 89.56 108 GLN A N 1
ATOM 865 C CA . GLN A 1 108 ? 5.000 -9.235 -11.239 1.00 89.56 108 GLN A CA 1
ATOM 866 C C . GLN A 1 108 ? 4.043 -9.499 -12.409 1.00 89.56 108 GLN A C 1
ATOM 868 O O . GLN A 1 108 ? 2.843 -9.245 -12.324 1.00 89.56 108 GLN A O 1
ATOM 873 N N . GLY A 1 109 ? 4.589 -9.987 -13.528 1.00 87.00 109 GLY A N 1
ATOM 874 C CA . GLY A 1 109 ? 3.846 -10.091 -14.787 1.00 87.00 109 GLY A CA 1
ATOM 875 C C . GLY A 1 109 ? 3.402 -8.709 -15.278 1.00 87.00 109 GLY A C 1
ATOM 876 O O . GLY A 1 109 ? 4.228 -7.803 -15.433 1.00 87.00 109 GLY A O 1
ATOM 877 N N . ASP A 1 110 ? 2.097 -8.537 -15.469 1.00 86.44 110 ASP A N 1
ATOM 878 C CA . ASP A 1 110 ? 1.488 -7.266 -15.887 1.00 86.44 110 ASP A CA 1
ATOM 879 C C . ASP A 1 110 ? 1.100 -6.352 -14.716 1.00 86.44 110 ASP A C 1
ATOM 881 O O . ASP A 1 110 ? 0.668 -5.216 -14.916 1.00 86.44 110 ASP A O 1
ATOM 885 N N . TRP A 1 111 ? 1.293 -6.819 -13.481 1.00 89.00 111 TRP A N 1
ATOM 886 C CA . TRP A 1 111 ? 0.868 -6.122 -12.273 1.00 89.00 111 TRP A CA 1
ATOM 887 C C . TRP A 1 111 ? 2.043 -5.485 -11.536 1.00 89.00 111 TRP A C 1
ATOM 889 O O . TRP A 1 111 ? 3.179 -5.956 -11.593 1.00 89.00 111 TRP A O 1
ATOM 899 N N . TRP A 1 112 ? 1.749 -4.410 -10.807 1.00 92.56 112 TRP A N 1
ATOM 900 C CA . TRP A 1 112 ? 2.669 -3.792 -9.856 1.00 92.56 112 TRP A CA 1
ATOM 901 C C . TRP A 1 112 ? 2.199 -4.104 -8.445 1.00 92.56 112 TRP A C 1
ATOM 903 O O . TRP A 1 112 ? 1.010 -3.985 -8.156 1.00 92.56 112 TRP A O 1
ATOM 913 N N . LEU A 1 113 ? 3.135 -4.470 -7.579 1.00 94.75 113 LEU A N 1
ATOM 914 C CA . LEU A 1 113 ? 2.891 -4.721 -6.166 1.00 94.75 113 LEU A CA 1
ATOM 915 C C . LEU A 1 113 ? 3.706 -3.751 -5.323 1.00 94.75 113 LEU A C 1
ATOM 917 O O . LEU A 1 113 ? 4.838 -3.414 -5.680 1.00 94.75 113 LEU A O 1
ATOM 921 N N . LEU A 1 114 ? 3.149 -3.332 -4.189 1.00 95.81 114 LEU A N 1
ATOM 922 C CA . LEU A 1 114 ? 3.923 -2.618 -3.179 1.00 95.81 114 LEU A CA 1
ATOM 923 C C . LEU A 1 114 ? 4.905 -3.597 -2.523 1.00 95.81 114 LEU A C 1
ATOM 925 O O . LEU A 1 114 ? 4.511 -4.666 -2.059 1.00 95.81 114 LEU A O 1
ATOM 929 N N . HIS A 1 115 ? 6.183 -3.241 -2.519 1.00 94.75 115 HIS A N 1
ATOM 930 C CA . HIS A 1 115 ? 7.255 -4.082 -1.999 1.00 94.75 115 HIS A CA 1
ATOM 931 C C . HIS A 1 115 ? 7.771 -3.617 -0.637 1.00 94.75 115 HIS A C 1
ATOM 933 O O . HIS A 1 115 ? 8.152 -4.442 0.187 1.00 94.75 115 HIS A O 1
ATOM 939 N N . GLU A 1 116 ? 7.786 -2.307 -0.403 1.00 94.56 116 GLU A N 1
ATOM 940 C CA . GLU A 1 116 ? 8.259 -1.716 0.846 1.00 94.56 116 GLU A CA 1
ATOM 941 C C . GLU A 1 116 ? 7.627 -0.335 1.029 1.00 94.56 116 GLU A C 1
ATOM 943 O O . GLU A 1 116 ? 7.443 0.394 0.048 1.00 94.56 116 GLU A O 1
ATOM 948 N N . MET A 1 117 ? 7.350 0.037 2.278 1.00 93.06 117 MET A N 1
ATOM 949 C CA . MET A 1 117 ? 6.861 1.358 2.660 1.00 93.06 117 MET A CA 1
A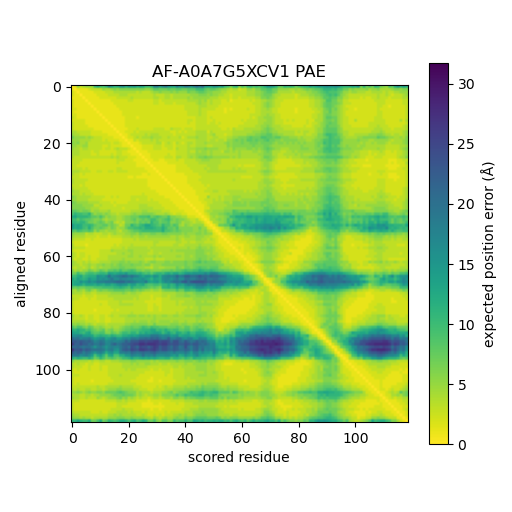TOM 950 C C . MET A 1 117 ? 7.646 1.854 3.876 1.00 93.06 117 MET A C 1
ATOM 952 O O . MET A 1 117 ? 7.715 1.172 4.893 1.00 93.06 117 MET A O 1
ATOM 956 N N . LYS A 1 118 ? 8.258 3.034 3.760 1.00 90.06 118 LYS A N 1
ATOM 957 C CA . LYS A 1 118 ? 9.069 3.658 4.814 1.00 90.06 118 LYS A CA 1
ATOM 958 C C . LYS A 1 118 ? 8.581 5.072 5.091 1.00 90.06 118 LYS A C 1
ATOM 960 O O . LYS A 1 118 ? 8.399 5.833 4.140 1.00 90.06 118 LYS A O 1
ATOM 965 N N . HIS A 1 119 ? 8.370 5.385 6.366 1.00 78.38 119 HIS A N 1
ATOM 966 C CA . HIS A 1 119 ? 8.006 6.714 6.864 1.00 78.38 119 HIS A CA 1
ATOM 967 C C . HIS A 1 119 ? 9.256 7.568 7.136 1.00 78.38 119 HIS A C 1
ATOM 969 O O . HIS A 1 119 ? 10.332 6.973 7.371 1.00 78.38 119 HIS A O 1
#

Organism: NCBI:txid2760713

pLDDT: mean 87.37, std 9.4, range [54.47, 96.0]

Mean predicted aligned error: 5.55 Å

Nearest PDB structures (foldseek):
  2cw9-assembly1_A  TM=6.447E-01  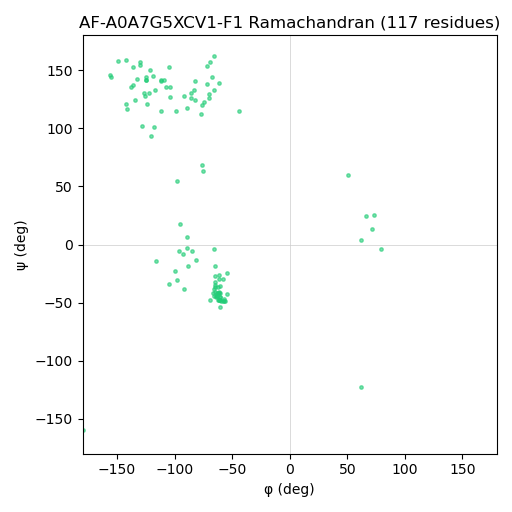e=6.068E-04  Homo sapiens
  6jzf-assembly1_B  TM=5.921E-01  e=7.686E-04  Arabidopsis thaliana
  7c8z-assembly2_H  TM=6.421E-01  e=1.662E-02  Ralstonia sp.
  2b1x-assembly1_B  TM=5.531E-01  e=3.377E-02  Rhodococcus sp. NCIMB 12038
  4l8o-assembly1_A  TM=5.210E-01  e=6.470E-02  [Clostridium] hylemonae DSM 15053